Protein AF-A0A3M3EHH1-F1 (afdb_monomer_lite)

pLDDT: mean 77.91, std 14.71, range [39.91, 89.0]

Sequence (77 aa):
MTVTIDRQTCSFDTPNGPRHYCASELMIITDADKAMSAVELDGERVYITEAEADALTVAGATDERKHLKASDSGSAI

InterPro domains:
  IPR021564 Protein of unknown function DUF3203 [PF11462] (1-71)
  IPR038079 PA2021-like domain superfamily [G3DSA:3.40.1170.40] (1-72)
  IPR038079 PA2021-like domain superfamily [SSF141447] (1-72)

Radius of gyration: 12.72 Å; chains: 1; bounding box: 34×28×31 Å

Structure (mmCIF, N/CA/C/O backbone):
data_AF-A0A3M3EHH1-F1
#
_entry.id   AF-A0A3M3EHH1-F1
#
loop_
_atom_site.group_PDB
_atom_site.id
_atom_site.type_symbol
_atom_site.label_atom_id
_atom_site.label_alt_id
_atom_site.label_comp_id
_atom_site.label_asym_id
_atom_site.label_entity_id
_atom_site.label_seq_id
_atom_site.pdbx_PDB_ins_code
_atom_site.Cartn_x
_atom_site.Cartn_y
_atom_site.Cartn_z
_atom_site.occupancy
_atom_site.B_iso_or_equiv
_atom_site.auth_seq_id
_atom_site.auth_comp_id
_atom_site.auth_asym_id
_atom_site.auth_atom_id
_atom_site.pdbx_PDB_model_num
ATOM 1 N N . MET A 1 1 ? 10.693 4.099 -5.132 1.00 69.12 1 MET A N 1
ATOM 2 C CA . MET A 1 1 ? 9.233 4.262 -5.025 1.00 69.12 1 MET A CA 1
ATOM 3 C C . MET A 1 1 ? 8.986 4.968 -3.716 1.00 69.12 1 MET A C 1
ATOM 5 O O . MET A 1 1 ? 9.647 4.618 -2.745 1.00 69.12 1 MET A O 1
ATOM 9 N N . THR A 1 2 ? 8.127 5.978 -3.719 1.00 77.50 2 THR A N 1
ATOM 10 C CA . THR A 1 2 ? 7.827 6.775 -2.525 1.00 77.50 2 THR A CA 1
ATOM 11 C C . THR A 1 2 ? 6.323 6.726 -2.321 1.00 77.50 2 THR A C 1
ATOM 13 O O . THR A 1 2 ? 5.580 7.065 -3.245 1.00 77.50 2 THR A O 1
ATOM 16 N N . VAL A 1 3 ? 5.874 6.276 -1.150 1.00 80.69 3 VAL A N 1
ATOM 17 C CA . VAL A 1 3 ? 4.451 6.230 -0.802 1.00 80.69 3 VAL A CA 1
ATOM 18 C C . VAL A 1 3 ? 4.142 7.399 0.123 1.00 80.69 3 VAL A C 1
ATOM 20 O O . VAL A 1 3 ? 4.779 7.577 1.157 1.00 80.69 3 VAL A O 1
ATOM 23 N N . THR A 1 4 ? 3.170 8.223 -0.261 1.00 85.06 4 THR A N 1
ATOM 24 C CA . THR A 1 4 ? 2.643 9.302 0.584 1.00 85.06 4 THR A CA 1
ATOM 25 C C . THR A 1 4 ? 1.199 8.990 0.925 1.00 85.06 4 THR A C 1
ATOM 27 O O . THR A 1 4 ? 0.392 8.764 0.028 1.00 85.06 4 THR A O 1
ATOM 30 N N . ILE A 1 5 ? 0.860 8.982 2.2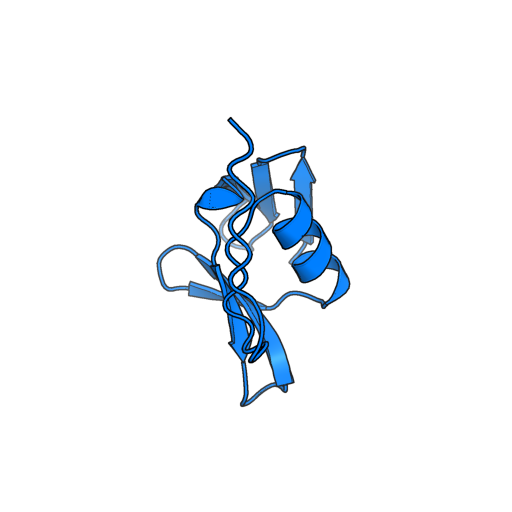09 1.00 84.81 5 ILE A N 1
ATOM 31 C CA . ILE A 1 5 ? -0.483 8.645 2.686 1.00 84.81 5 ILE A CA 1
ATOM 32 C C . ILE A 1 5 ? -1.078 9.903 3.317 1.00 84.81 5 ILE A C 1
ATOM 34 O O . ILE A 1 5 ? -0.566 10.386 4.324 1.00 84.81 5 ILE A O 1
ATOM 38 N N . ASP A 1 6 ? -2.143 10.439 2.719 1.00 85.00 6 ASP A N 1
ATOM 39 C CA . ASP A 1 6 ? -2.913 11.558 3.267 1.00 85.00 6 ASP A CA 1
ATOM 40 C C . ASP A 1 6 ? -4.305 11.078 3.672 1.00 85.00 6 ASP A C 1
ATOM 42 O O . ASP A 1 6 ? -5.188 10.891 2.833 1.00 85.00 6 ASP A O 1
ATOM 46 N N . ARG A 1 7 ? -4.493 10.862 4.978 1.00 81.75 7 ARG A N 1
ATOM 47 C CA . ARG A 1 7 ? -5.706 10.295 5.592 1.00 81.75 7 ARG A CA 1
ATOM 48 C C . ARG A 1 7 ? -6.107 8.938 5.006 1.00 81.75 7 ARG A C 1
ATOM 50 O O . ARG A 1 7 ? -5.809 7.919 5.607 1.00 81.75 7 ARG A O 1
ATOM 57 N N . GLN A 1 8 ? -6.797 8.948 3.870 1.00 84.44 8 GLN A N 1
ATOM 58 C CA . GLN A 1 8 ? -7.355 7.781 3.176 1.00 84.44 8 GLN A CA 1
ATOM 59 C C . GLN A 1 8 ? -6.867 7.687 1.725 1.00 84.44 8 GLN A C 1
ATOM 61 O O . GLN A 1 8 ? -7.210 6.741 1.024 1.00 84.44 8 GLN A O 1
ATOM 66 N N . THR A 1 9 ? -6.096 8.669 1.255 1.00 87.12 9 THR A N 1
ATOM 67 C CA . THR A 1 9 ? -5.603 8.739 -0.118 1.00 87.12 9 THR A CA 1
ATOM 68 C C . THR A 1 9 ? -4.122 8.398 -0.133 1.00 87.12 9 THR A C 1
ATOM 70 O O . THR A 1 9 ? -3.294 9.104 0.445 1.00 87.12 9 THR A O 1
ATOM 73 N N . CYS A 1 10 ? -3.777 7.321 -0.824 1.00 87.12 10 CYS A N 1
ATOM 74 C CA . CYS A 1 10 ? -2.419 6.824 -0.962 1.00 87.12 10 CYS A CA 1
ATOM 75 C C . CYS A 1 10 ? -1.876 7.225 -2.331 1.00 87.12 10 CYS A C 1
ATOM 77 O O . CYS A 1 10 ? -2.459 6.904 -3.363 1.00 87.12 10 CYS A O 1
ATOM 79 N N . SER A 1 11 ? -0.759 7.942 -2.337 1.00 87.00 11 SER A N 1
ATOM 80 C CA . SER A 1 11 ? -0.082 8.418 -3.539 1.00 87.00 11 SER A CA 1
ATOM 81 C C . SER A 1 11 ? 1.215 7.645 -3.723 1.00 87.00 11 SER A C 1
ATOM 83 O O . SER A 1 11 ? 2.120 7.737 -2.894 1.00 87.00 11 SER A O 1
ATOM 85 N N . PHE A 1 12 ? 1.296 6.891 -4.811 1.00 86.31 12 PHE A N 1
ATOM 86 C CA . PHE A 1 12 ? 2.449 6.092 -5.190 1.00 86.31 12 PHE A CA 1
ATOM 87 C C . PHE A 1 12 ? 3.198 6.809 -6.302 1.00 86.31 12 PHE A C 1
ATOM 89 O O . PHE A 1 12 ? 2.698 6.923 -7.422 1.00 86.31 12 PHE A O 1
ATOM 96 N N . ASP A 1 13 ? 4.402 7.285 -6.002 1.00 84.75 13 ASP A N 1
ATOM 97 C CA . ASP A 1 13 ? 5.281 7.846 -7.022 1.00 84.75 13 ASP A CA 1
ATOM 98 C C . ASP A 1 13 ? 6.001 6.705 -7.755 1.00 84.75 13 ASP A C 1
ATOM 100 O 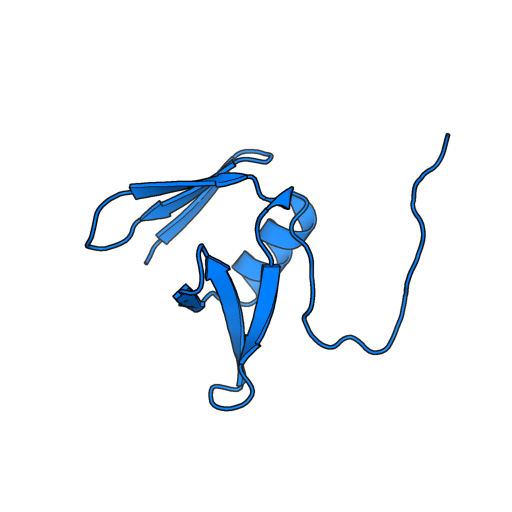O . ASP A 1 13 ? 6.964 6.100 -7.253 1.00 84.75 13 ASP A O 1
ATOM 104 N N . THR A 1 14 ? 5.452 6.349 -8.919 1.00 81.06 14 THR A N 1
ATOM 105 C CA . THR A 1 14 ? 5.983 5.313 -9.809 1.00 81.06 14 THR A CA 1
ATOM 106 C C . THR A 1 14 ? 6.714 5.968 -10.985 1.00 81.06 14 THR A C 1
ATOM 108 O O . THR A 1 14 ? 6.381 7.087 -11.369 1.00 81.06 14 THR A O 1
ATOM 111 N N . PRO A 1 15 ? 7.669 5.286 -11.643 1.00 77.69 15 PRO A N 1
ATOM 112 C CA . PRO A 1 15 ? 8.322 5.826 -12.841 1.00 77.69 15 PRO A CA 1
ATOM 113 C C . PRO A 1 15 ? 7.353 6.101 -14.007 1.00 77.69 15 PRO A C 1
ATOM 115 O O . PRO A 1 15 ? 7.697 6.844 -14.920 1.00 77.69 15 PRO A O 1
ATOM 118 N N . ASN A 1 16 ? 6.143 5.534 -13.970 1.00 80.12 16 ASN A N 1
ATOM 119 C CA . ASN A 1 16 ? 5.071 5.804 -14.930 1.00 80.12 16 ASN A CA 1
ATOM 120 C C . ASN A 1 16 ? 4.224 7.041 -14.560 1.00 80.12 16 ASN A C 1
ATOM 122 O O . ASN A 1 16 ? 3.273 7.360 -15.270 1.00 80.12 16 ASN A O 1
ATOM 126 N N . GLY A 1 17 ? 4.556 7.725 -13.461 1.00 81.62 17 GLY A N 1
ATOM 127 C CA . GLY A 1 17 ? 3.840 8.870 -12.907 1.00 81.62 17 GLY A CA 1
ATOM 128 C C . GLY A 1 17 ? 3.250 8.597 -11.515 1.00 81.62 17 GLY A C 1
ATOM 129 O O . GLY A 1 17 ? 3.166 7.439 -11.082 1.00 81.62 17 GLY A O 1
ATOM 130 N N . PRO A 1 18 ? 2.824 9.657 -10.804 1.00 83.50 18 PRO A N 1
ATOM 131 C CA . PRO A 1 18 ? 2.136 9.522 -9.530 1.00 83.50 18 PRO A CA 1
ATOM 132 C C . PRO A 1 18 ? 0.765 8.877 -9.745 1.00 83.50 18 PRO A C 1
ATOM 134 O O . PRO A 1 18 ? -0.029 9.329 -10.572 1.00 83.50 18 PRO A O 1
ATOM 137 N N . ARG A 1 19 ? 0.484 7.814 -8.996 1.00 86.44 19 ARG A N 1
ATOM 138 C CA . ARG A 1 19 ? -0.824 7.154 -8.963 1.00 86.44 19 ARG A CA 1
ATOM 139 C C . ARG A 1 19 ? -1.473 7.372 -7.609 1.00 86.44 19 ARG A C 1
ATOM 141 O O . ARG A 1 19 ? -0.801 7.261 -6.589 1.00 86.44 19 ARG A O 1
ATOM 148 N N . HIS A 1 20 ? -2.767 7.665 -7.602 1.00 87.50 20 HIS A N 1
ATOM 149 C CA . HIS A 1 20 ? -3.534 7.891 -6.382 1.00 87.50 20 HIS A CA 1
ATOM 150 C C . HIS A 1 20 ? -4.590 6.803 -6.238 1.00 87.50 20 HIS A C 1
ATOM 152 O O . HIS A 1 20 ? -5.341 6.555 -7.178 1.00 87.50 20 HIS A O 1
ATOM 158 N N . TYR A 1 21 ? -4.650 6.193 -5.061 1.00 86.62 21 TYR A N 1
ATOM 159 C CA . TYR A 1 21 ? -5.580 5.123 -4.729 1.00 86.62 21 TYR A CA 1
ATOM 160 C C . TYR A 1 21 ? -6.229 5.395 -3.374 1.00 86.62 21 TYR A C 1
ATOM 162 O O . TYR A 1 21 ? -5.608 6.005 -2.498 1.00 86.62 21 TYR A O 1
ATOM 170 N N . CYS A 1 22 ? -7.467 4.940 -3.182 1.00 87.44 22 CYS A N 1
ATOM 171 C CA . CYS A 1 22 ? -8.074 4.946 -1.857 1.00 87.44 22 CYS A CA 1
ATOM 172 C C . CYS A 1 22 ? -7.480 3.810 -1.032 1.00 87.44 22 CYS A C 1
ATOM 174 O O . CYS A 1 22 ? -7.433 2.682 -1.510 1.00 87.44 22 CYS A O 1
ATOM 176 N N . ALA A 1 23 ? -7.108 4.075 0.220 1.00 86.62 23 ALA A N 1
ATOM 177 C CA . ALA A 1 23 ? -6.591 3.065 1.134 1.00 86.62 23 ALA A CA 1
ATOM 178 C C . ALA A 1 23 ? -7.519 1.845 1.199 1.00 86.62 23 ALA A C 1
ATOM 180 O O . ALA A 1 23 ? -7.041 0.732 1.061 1.00 86.62 23 ALA A O 1
ATOM 181 N N . SER A 1 24 ? -8.839 2.042 1.268 1.00 84.75 24 SER A N 1
ATOM 182 C CA . SER A 1 24 ? -9.833 0.955 1.282 1.00 84.75 24 SER A CA 1
ATOM 183 C C . SER A 1 24 ? -9.824 0.039 0.055 1.00 84.75 24 SER A C 1
ATOM 185 O O . SER A 1 24 ? -10.286 -1.093 0.149 1.00 84.75 24 SER A O 1
ATOM 187 N N . GLU A 1 25 ? -9.318 0.510 -1.084 1.00 86.06 25 GLU A N 1
ATOM 188 C CA . GLU A 1 25 ? -9.174 -0.285 -2.310 1.00 86.06 25 GLU A CA 1
ATOM 189 C C . GLU A 1 25 ? -7.825 -1.016 -2.370 1.00 86.06 25 GLU A C 1
ATOM 191 O O . GLU A 1 25 ? -7.615 -1.859 -3.238 1.00 86.06 25 GLU A O 1
ATOM 196 N N . LEU A 1 26 ? -6.906 -0.706 -1.451 1.00 86.81 26 LEU A N 1
ATOM 197 C CA . LEU A 1 26 ? -5.592 -1.323 -1.376 1.00 86.81 26 LEU A CA 1
ATOM 198 C C . LEU A 1 26 ? -5.640 -2.626 -0.591 1.00 86.81 26 LEU A C 1
ATOM 200 O O . LEU A 1 26 ? -6.202 -2.691 0.505 1.00 86.81 26 LEU A O 1
ATOM 204 N N . MET A 1 27 ? -4.964 -3.639 -1.128 1.00 87.75 27 MET A N 1
ATOM 205 C CA . MET A 1 27 ? -4.794 -4.930 -0.476 1.00 87.75 27 MET A CA 1
ATOM 206 C C . MET A 1 27 ? -3.319 -5.177 -0.178 1.00 87.75 27 MET A C 1
ATOM 208 O O . MET A 1 27 ? -2.495 -5.255 -1.089 1.00 87.75 27 MET A O 1
ATOM 212 N N . ILE A 1 28 ? -2.983 -5.299 1.102 1.00 89.00 28 ILE A N 1
ATOM 213 C CA . ILE A 1 2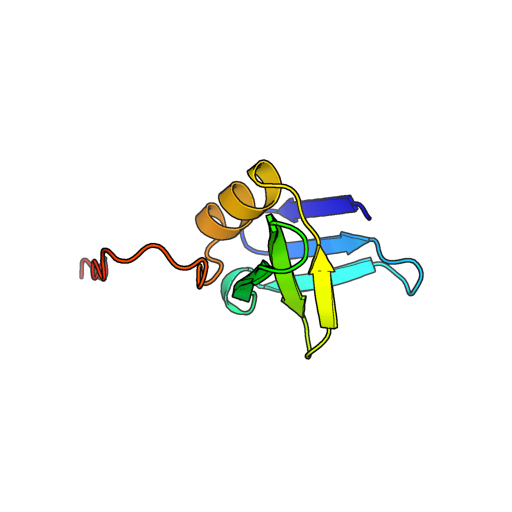8 ? -1.630 -5.591 1.568 1.00 89.00 28 ILE A CA 1
ATOM 214 C C . ILE A 1 28 ? -1.462 -7.108 1.618 1.00 89.00 28 ILE A C 1
ATOM 216 O O . ILE A 1 28 ? -2.193 -7.799 2.319 1.00 89.00 28 ILE A O 1
ATOM 220 N N . ILE A 1 29 ? -0.469 -7.624 0.909 1.00 88.12 29 ILE A N 1
ATOM 221 C CA . ILE A 1 29 ? -0.112 -9.038 0.840 1.00 88.12 29 ILE A CA 1
ATOM 222 C C . ILE A 1 29 ? 1.317 -9.256 1.344 1.00 88.12 29 ILE A C 1
ATOM 224 O O . ILE A 1 29 ? 2.168 -8.367 1.298 1.00 88.12 29 ILE A O 1
ATOM 228 N N . THR A 1 30 ? 1.609 -10.468 1.811 1.00 85.81 30 THR A N 1
ATOM 229 C CA . THR A 1 30 ? 2.983 -10.883 2.124 1.00 85.81 30 THR A CA 1
ATOM 230 C C . THR A 1 30 ? 3.543 -11.687 0.962 1.00 85.81 30 THR A C 1
ATOM 232 O O . THR A 1 30 ? 3.039 -12.765 0.645 1.00 85.81 30 THR A O 1
ATOM 235 N N . ASP A 1 31 ? 4.607 -11.185 0.345 1.00 83.38 31 ASP A N 1
ATOM 236 C CA . ASP A 1 31 ? 5.345 -11.915 -0.674 1.00 83.38 31 ASP A CA 1
ATOM 237 C C . ASP A 1 31 ? 6.300 -12.907 0.004 1.00 83.38 31 ASP A C 1
ATOM 239 O O . ASP A 1 31 ? 7.257 -12.520 0.681 1.00 83.38 31 ASP A O 1
ATOM 243 N N . ALA A 1 32 ? 6.000 -14.201 -0.129 1.00 76.69 32 ALA A N 1
ATOM 244 C CA . ALA A 1 32 ? 6.759 -15.271 0.517 1.00 76.69 32 ALA A CA 1
ATOM 245 C C . ALA A 1 32 ? 8.153 -15.466 -0.101 1.00 76.69 32 ALA A C 1
ATOM 247 O O . ALA A 1 32 ? 9.071 -15.886 0.602 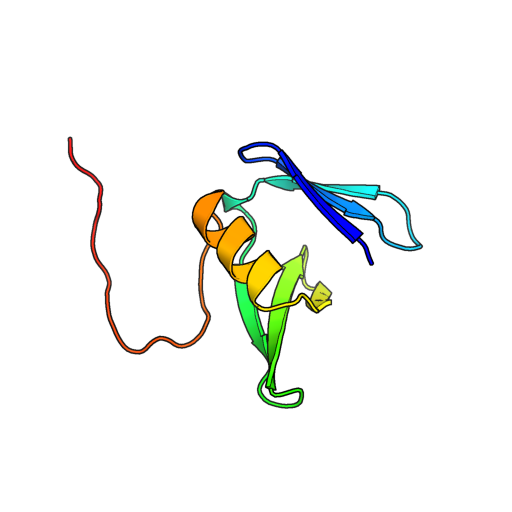1.00 76.69 32 ALA A O 1
ATOM 248 N N . ASP A 1 33 ? 8.326 -15.136 -1.382 1.00 76.31 33 ASP A N 1
ATOM 249 C CA . ASP A 1 33 ? 9.602 -15.258 -2.089 1.00 76.31 33 ASP A CA 1
ATOM 250 C C . ASP A 1 33 ? 10.611 -14.205 -1.619 1.00 76.31 33 ASP A C 1
ATOM 252 O O . ASP A 1 33 ? 11.806 -14.481 -1.501 1.00 76.31 33 ASP A O 1
ATOM 256 N N . LYS A 1 34 ? 10.135 -12.991 -1.324 1.00 74.75 34 LYS A N 1
ATOM 257 C CA . LYS A 1 34 ? 10.971 -11.889 -0.827 1.00 74.75 34 LYS A CA 1
ATOM 258 C C . LYS A 1 34 ? 10.916 -11.687 0.681 1.00 74.75 34 LYS A C 1
ATOM 260 O O . LYS A 1 34 ? 11.681 -10.869 1.188 1.00 74.75 34 LYS A O 1
ATOM 265 N N . ALA A 1 35 ? 10.038 -12.408 1.380 1.00 76.69 35 ALA A N 1
ATOM 266 C CA . ALA A 1 35 ? 9.727 -12.191 2.793 1.00 76.69 35 ALA A CA 1
ATOM 267 C C . ALA A 1 35 ? 9.429 -10.707 3.102 1.00 76.69 35 ALA A C 1
ATOM 269 O O . ALA A 1 35 ? 9.845 -10.176 4.130 1.00 76.69 35 ALA A O 1
ATOM 270 N N . MET A 1 36 ? 8.744 -10.026 2.178 1.00 83.81 36 MET A N 1
ATOM 271 C CA . MET A 1 36 ? 8.443 -8.593 2.246 1.00 83.81 36 MET A CA 1
ATOM 272 C C . MET A 1 36 ? 6.949 -8.339 2.063 1.00 83.81 36 MET A C 1
ATOM 274 O O . MET A 1 36 ? 6.240 -9.131 1.442 1.00 83.81 36 MET A O 1
ATOM 278 N N . SER A 1 37 ? 6.473 -7.216 2.599 1.00 86.25 37 SER A N 1
ATOM 279 C CA . SER A 1 37 ? 5.102 -6.762 2.365 1.00 86.25 37 SER A CA 1
ATOM 280 C C . SER A 1 37 ? 4.993 -6.103 0.989 1.00 86.25 37 SER A C 1
ATOM 282 O O . SER A 1 37 ? 5.910 -5.423 0.525 1.00 86.25 37 SER A O 1
ATOM 284 N N . ALA A 1 38 ? 3.870 -6.315 0.321 1.00 88.31 38 ALA A N 1
ATOM 285 C CA . ALA A 1 38 ? 3.549 -5.686 -0.948 1.00 88.31 38 ALA A CA 1
ATOM 286 C C . ALA A 1 38 ? 2.077 -5.281 -0.967 1.00 88.31 38 ALA A C 1
ATOM 288 O O . ALA A 1 38 ? 1.268 -5.834 -0.234 1.00 88.31 38 ALA A O 1
ATOM 289 N N . VAL A 1 39 ? 1.732 -4.317 -1.807 1.00 87.88 39 VAL A N 1
ATOM 290 C CA . VAL A 1 39 ? 0.353 -3.898 -2.053 1.00 87.88 39 VAL A CA 1
ATOM 291 C C . VAL A 1 39 ? -0.028 -4.315 -3.458 1.00 87.88 39 VAL A C 1
ATOM 293 O O . VAL A 1 39 ? 0.741 -4.089 -4.392 1.00 87.88 39 VAL A O 1
ATOM 296 N N . GLU A 1 40 ? -1.201 -4.912 -3.611 1.00 86.25 40 GLU A N 1
ATOM 297 C CA . GLU A 1 40 ? -1.780 -5.181 -4.920 1.00 86.25 40 GLU A CA 1
ATOM 298 C C . GLU A 1 40 ? -2.529 -3.937 -5.428 1.00 86.25 40 GLU A C 1
ATOM 300 O O . GLU A 1 40 ? -3.463 -3.456 -4.788 1.00 86.25 40 GLU A O 1
ATOM 305 N N . LEU A 1 41 ? -2.084 -3.403 -6.569 1.00 83.56 41 LEU A N 1
ATOM 306 C CA . LEU A 1 41 ? -2.617 -2.230 -7.266 1.00 83.56 41 LEU A CA 1
ATOM 307 C C . LEU A 1 41 ? -2.980 -2.626 -8.699 1.00 83.56 41 LEU A C 1
ATOM 309 O O . LEU A 1 41 ? -2.080 -2.837 -9.507 1.00 83.56 41 LEU A O 1
ATOM 313 N N . ASP A 1 42 ? -4.264 -2.737 -9.047 1.00 79.88 42 ASP A N 1
ATOM 314 C CA . ASP A 1 42 ? -4.701 -3.107 -10.413 1.00 79.88 42 ASP A CA 1
ATOM 315 C C . ASP A 1 42 ? -4.021 -4.391 -10.965 1.00 79.88 42 ASP A C 1
ATOM 317 O O . ASP A 1 42 ? -3.767 -4.519 -12.165 1.00 79.88 42 ASP A O 1
A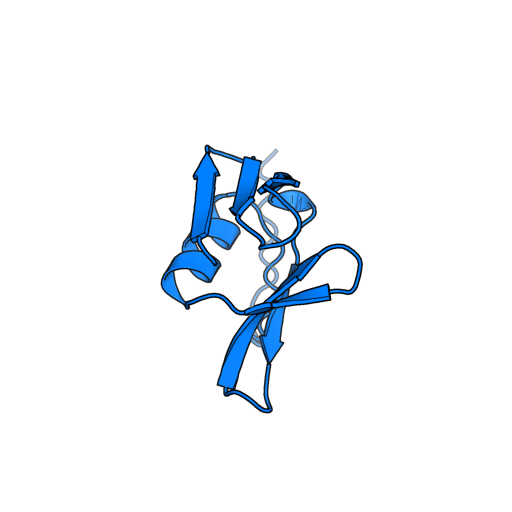TOM 321 N N . GLY A 1 43 ? -3.681 -5.350 -10.093 1.00 77.62 43 GLY A N 1
ATOM 322 C CA . GLY A 1 43 ? -2.944 -6.571 -10.455 1.00 77.62 43 GLY A CA 1
ATOM 323 C C . GLY A 1 43 ? -1.417 -6.415 -10.549 1.00 77.62 43 GLY A C 1
ATOM 324 O O . GLY A 1 43 ? -0.720 -7.372 -10.891 1.00 77.62 43 GLY A O 1
ATOM 325 N N . GLU A 1 44 ? -0.874 -5.241 -10.227 1.00 82.25 44 GLU A N 1
ATOM 326 C CA . GLU A 1 44 ? 0.554 -4.999 -10.020 1.00 82.25 44 GLU A CA 1
ATOM 327 C C . GLU A 1 44 ? 0.900 -5.092 -8.528 1.00 82.25 44 GLU A C 1
ATOM 329 O O . GLU A 1 44 ? 0.158 -4.620 -7.673 1.00 82.25 44 GLU A O 1
ATOM 334 N N . ARG A 1 45 ? 2.046 -5.693 -8.191 1.00 86.12 45 ARG A N 1
ATOM 335 C CA . ARG A 1 45 ? 2.521 -5.787 -6.804 1.00 86.12 45 ARG A CA 1
ATOM 336 C C . ARG A 1 45 ? 3.560 -4.712 -6.533 1.00 86.12 45 ARG A C 1
ATOM 338 O O . ARG A 1 45 ? 4.677 -4.785 -7.049 1.00 86.12 45 ARG A O 1
ATOM 345 N N . VAL A 1 46 ? 3.217 -3.750 -5.687 1.00 85.62 46 VAL A N 1
ATOM 346 C CA . VAL A 1 46 ? 4.140 -2.712 -5.226 1.00 85.62 46 VAL A CA 1
ATOM 347 C C . VAL A 1 46 ? 4.736 -3.123 -3.893 1.00 85.62 46 VAL A C 1
ATOM 349 O O . VAL A 1 46 ? 4.044 -3.187 -2.883 1.00 85.62 46 VAL A O 1
ATOM 352 N N . TYR A 1 47 ? 6.035 -3.401 -3.888 1.00 86.81 47 TYR A N 1
ATOM 353 C CA . TYR A 1 47 ? 6.757 -3.739 -2.667 1.00 86.81 47 TYR A CA 1
ATOM 354 C C . TYR A 1 47 ? 6.908 -2.513 -1.780 1.00 86.81 47 TYR A C 1
ATOM 356 O O . TYR A 1 47 ? 7.373 -1.464 -2.230 1.00 86.81 47 TYR A O 1
ATOM 364 N N . ILE A 1 48 ? 6.547 -2.686 -0.516 1.00 87.19 48 ILE A N 1
ATOM 365 C CA . ILE A 1 48 ? 6.586 -1.639 0.496 1.00 87.19 48 ILE A CA 1
ATOM 366 C C . ILE A 1 48 ? 7.257 -2.157 1.766 1.00 87.19 48 ILE A C 1
ATOM 368 O O . ILE A 1 48 ? 7.395 -3.360 1.999 1.00 87.19 48 ILE A O 1
ATOM 372 N N . THR A 1 49 ? 7.694 -1.231 2.603 1.00 87.00 49 THR A N 1
ATOM 373 C CA . THR A 1 49 ? 8.244 -1.548 3.918 1.00 87.00 49 THR A CA 1
ATOM 374 C C . THR A 1 49 ? 7.141 -1.889 4.919 1.00 87.00 49 THR A C 1
ATOM 376 O O . THR A 1 49 ? 5.969 -1.571 4.727 1.00 87.00 49 THR A O 1
ATOM 379 N N . GLU A 1 50 ? 7.519 -2.522 6.029 1.00 84.06 50 GLU A N 1
ATOM 380 C CA . GLU A 1 50 ? 6.582 -2.835 7.113 1.00 84.06 50 GLU A CA 1
ATOM 381 C C . GLU A 1 50 ? 5.924 -1.575 7.696 1.00 84.06 50 GLU A C 1
ATOM 383 O O . GLU A 1 50 ? 4.724 -1.573 7.951 1.00 84.06 50 GLU A O 1
ATOM 388 N N . ALA A 1 51 ? 6.683 -0.482 7.824 1.00 85.56 51 ALA A N 1
ATOM 389 C CA . ALA A 1 51 ? 6.168 0.799 8.306 1.00 85.56 51 ALA A CA 1
ATOM 390 C C . ALA A 1 51 ? 5.117 1.402 7.359 1.00 85.56 51 ALA A C 1
ATOM 392 O O . ALA A 1 51 ? 4.117 1.956 7.812 1.00 85.56 51 ALA A O 1
ATOM 393 N N . GLU A 1 52 ? 5.316 1.277 6.045 1.00 87.25 52 GLU A N 1
ATOM 394 C CA . GLU A 1 52 ? 4.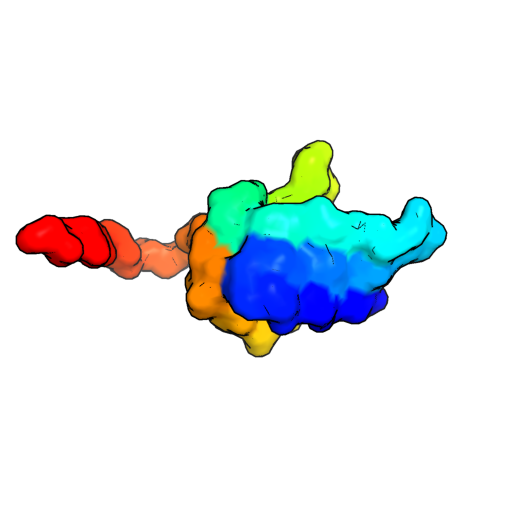322 1.701 5.054 1.00 87.25 52 GLU A CA 1
ATOM 395 C C . GLU A 1 52 ? 3.080 0.806 5.103 1.00 87.25 52 GLU A C 1
ATOM 397 O O . GLU A 1 52 ? 1.967 1.316 5.036 1.00 87.25 52 GLU A O 1
ATOM 402 N N . ALA A 1 53 ? 3.248 -0.509 5.271 1.00 85.69 53 ALA A N 1
ATOM 403 C CA . ALA A 1 53 ? 2.128 -1.444 5.367 1.00 85.69 53 ALA A CA 1
ATOM 404 C C . ALA A 1 53 ? 1.261 -1.150 6.600 1.00 85.69 53 ALA A C 1
ATOM 406 O O . ALA A 1 53 ? 0.033 -1.129 6.517 1.00 85.69 53 ALA A O 1
ATOM 407 N N . ASP A 1 54 ? 1.894 -0.860 7.735 1.00 85.44 54 ASP A N 1
ATOM 408 C CA . ASP A 1 54 ? 1.204 -0.440 8.953 1.00 85.44 54 ASP A CA 1
ATOM 409 C C . ASP A 1 54 ? 0.442 0.880 8.745 1.00 85.44 54 ASP A C 1
ATOM 411 O O . ASP A 1 54 ? -0.755 0.963 9.021 1.00 85.44 54 ASP A O 1
ATOM 415 N N . ALA A 1 55 ? 1.084 1.882 8.132 1.00 87.19 55 ALA A N 1
ATOM 416 C CA . ALA A 1 55 ? 0.444 3.159 7.823 1.00 87.19 55 ALA A CA 1
ATOM 417 C C . ALA A 1 55 ? -0.748 3.017 6.856 1.00 87.19 55 ALA A C 1
ATOM 419 O O . ALA A 1 55 ? -1.766 3.688 7.030 1.00 87.19 55 ALA A O 1
ATOM 420 N N . LEU A 1 56 ? -0.656 2.125 5.864 1.00 86.44 56 LEU A N 1
ATOM 421 C CA . LEU A 1 56 ? -1.763 1.804 4.961 1.00 86.44 56 LEU A CA 1
ATOM 422 C C . LEU A 1 56 ? -2.911 1.112 5.698 1.00 86.44 56 LEU A C 1
ATOM 424 O O . LEU A 1 56 ? -4.070 1.458 5.479 1.00 86.44 56 LEU A O 1
ATOM 428 N N . THR A 1 57 ? -2.597 0.188 6.607 1.00 86.44 57 THR A N 1
ATOM 429 C CA . THR A 1 57 ? -3.598 -0.483 7.450 1.00 86.44 57 THR A CA 1
ATOM 430 C C . THR A 1 57 ? -4.362 0.545 8.292 1.00 86.44 57 THR A C 1
ATOM 432 O O . THR A 1 57 ? -5.590 0.540 8.312 1.00 86.44 57 THR A O 1
ATOM 435 N N . VAL A 1 58 ? -3.655 1.501 8.911 1.00 87.44 58 VAL A N 1
ATOM 436 C CA . VAL A 1 58 ? -4.258 2.608 9.681 1.00 87.44 58 VAL A CA 1
ATOM 437 C C . VAL A 1 58 ? -5.110 3.530 8.803 1.00 87.44 58 VAL A C 1
ATOM 439 O O . VAL A 1 58 ? -6.153 4.012 9.246 1.00 87.44 58 VAL A O 1
ATOM 442 N N . ALA A 1 59 ? -4.700 3.761 7.554 1.00 86.38 59 ALA A N 1
ATOM 443 C CA . ALA A 1 59 ? -5.470 4.540 6.584 1.00 86.38 59 ALA A CA 1
ATOM 444 C C . ALA A 1 59 ? -6.760 3.835 6.119 1.00 86.38 59 ALA A C 1
ATOM 446 O O . ALA A 1 59 ? -7.639 4.485 5.548 1.00 86.38 59 ALA A O 1
ATOM 447 N N . GLY A 1 60 ? -6.890 2.530 6.384 1.00 85.19 60 GLY A N 1
ATOM 448 C CA . GLY A 1 60 ? -8.064 1.720 6.061 1.00 85.19 60 GLY A CA 1
ATOM 449 C C . GLY A 1 60 ? -7.847 0.692 4.953 1.00 85.19 60 GLY A C 1
ATOM 450 O O . GLY A 1 60 ? -8.834 0.239 4.378 1.00 85.19 60 GLY A O 1
ATOM 451 N N . ALA A 1 61 ? -6.597 0.351 4.625 1.00 87.69 61 ALA A N 1
ATOM 452 C CA . ALA A 1 61 ? -6.286 -0.719 3.682 1.00 87.69 61 ALA A CA 1
ATOM 453 C C . ALA A 1 61 ? -6.628 -2.106 4.216 1.00 87.69 61 ALA A C 1
ATOM 455 O O . ALA A 1 61 ? -6.584 -2.364 5.420 1.00 87.69 61 ALA A O 1
ATOM 456 N N . THR A 1 62 ? -6.955 -3.005 3.288 1.00 86.25 62 THR A N 1
ATOM 457 C CA . THR A 1 62 ? -7.254 -4.398 3.610 1.00 86.25 62 THR A CA 1
ATOM 458 C C . THR A 1 62 ? -5.949 -5.140 3.842 1.00 86.25 62 THR A C 1
ATOM 460 O O . THR A 1 62 ? -5.150 -5.318 2.923 1.00 86.25 62 THR A O 1
ATOM 463 N N . ASP A 1 63 ? -5.734 -5.578 5.077 1.00 83.25 63 ASP A N 1
ATOM 464 C CA . ASP A 1 63 ? -4.559 -6.350 5.452 1.00 83.25 63 ASP A CA 1
ATOM 465 C C . ASP A 1 63 ? -4.797 -7.853 5.244 1.00 83.25 63 ASP A C 1
ATOM 467 O O . ASP A 1 63 ? -5.382 -8.525 6.086 1.00 83.25 63 ASP A O 1
ATOM 471 N N . GLU A 1 64 ? -4.346 -8.381 4.104 1.00 77.69 64 GLU A N 1
ATOM 472 C CA . GLU A 1 64 ? -4.336 -9.818 3.776 1.00 77.69 64 GLU A CA 1
ATOM 473 C C . GLU A 1 64 ? -2.978 -10.466 4.109 1.00 77.69 64 GLU A C 1
ATOM 475 O O . GLU A 1 64 ? -2.736 -11.643 3.805 1.00 77.69 64 GLU A O 1
ATOM 480 N N . ARG A 1 65 ? -2.066 -9.729 4.769 1.00 72.19 65 ARG A N 1
ATOM 481 C CA . ARG A 1 65 ? -0.905 -10.339 5.426 1.00 72.19 65 ARG A CA 1
ATOM 482 C C . ARG A 1 65 ? -1.447 -11.460 6.297 1.00 72.19 65 ARG A C 1
ATOM 484 O O . ARG A 1 65 ? -2.410 -11.282 7.035 1.00 72.19 65 ARG A O 1
ATOM 491 N N . LYS A 1 66 ? -0.861 -12.648 6.180 1.00 54.81 66 LYS A N 1
ATOM 492 C CA . LYS A 1 66 ? -1.403 -13.877 6.770 1.00 54.81 66 LYS A CA 1
ATOM 493 C C . LYS A 1 66 ? -1.217 -13.893 8.294 1.00 54.81 66 LYS A C 1
ATOM 495 O O . LYS A 1 66 ? -0.519 -14.745 8.836 1.00 54.81 66 LYS A O 1
ATOM 500 N N . HIS A 1 67 ? -1.850 -12.969 9.005 1.00 48.78 67 HIS A N 1
ATOM 501 C CA . HIS A 1 67 ? -2.109 -13.073 10.423 1.00 48.78 67 HIS A CA 1
ATOM 502 C C . HIS A 1 67 ? -3.288 -14.023 10.576 1.00 48.78 67 HIS A C 1
ATOM 504 O O . HIS A 1 67 ? -4.453 -13.674 10.416 1.00 48.78 67 HIS A O 1
ATOM 510 N N . LEU A 1 68 ? -2.970 -15.278 10.878 1.00 44.59 68 LEU A N 1
ATOM 511 C CA . LEU A 1 68 ? -3.925 -16.259 11.368 1.00 44.59 68 LEU A CA 1
ATOM 512 C C . LEU A 1 68 ? -4.461 -15.802 12.746 1.00 44.59 68 LEU A C 1
ATOM 514 O O . LEU A 1 68 ? -4.115 -16.422 13.746 1.00 44.59 68 LEU A O 1
ATOM 518 N N . LYS A 1 69 ? -5.219 -14.695 12.827 1.00 39.91 69 LYS A N 1
ATOM 519 C CA . LYS A 1 69 ? -6.125 -14.320 13.930 1.00 39.91 69 LYS A CA 1
ATOM 520 C C . LYS A 1 69 ? -6.807 -12.959 13.701 1.00 39.91 69 LYS A C 1
ATOM 522 O O . LYS A 1 69 ? -6.122 -11.953 13.595 1.00 39.91 69 LYS A O 1
ATOM 527 N N . ALA A 1 70 ? -8.142 -12.999 13.813 1.00 41.31 70 ALA A N 1
ATOM 528 C CA . ALA A 1 70 ? -9.113 -11.904 13.954 1.00 41.31 70 ALA A CA 1
ATOM 529 C C . ALA A 1 70 ? -9.297 -11.034 12.687 1.00 41.31 70 ALA A C 1
ATOM 531 O O . ALA A 1 70 ? -8.400 -10.310 12.308 1.00 41.31 70 ALA A O 1
ATOM 532 N N . SER A 1 71 ? -10.411 -11.027 11.944 1.00 49.22 71 SER A N 1
ATOM 533 C CA . SER A 1 71 ? -11.811 -11.142 12.374 1.00 49.22 71 SER A CA 1
ATOM 534 C C . SER A 1 71 ? -12.038 -10.503 13.737 1.00 49.22 71 SER A C 1
ATOM 536 O O . SER A 1 71 ? -12.218 -11.210 14.719 1.00 49.22 71 SER A O 1
ATOM 538 N N . ASP A 1 72 ? -12.022 -9.176 13.789 1.00 41.53 72 ASP A N 1
ATOM 539 C CA . ASP A 1 72 ? -12.844 -8.465 14.763 1.00 41.53 72 ASP A CA 1
ATOM 540 C C . ASP A 1 72 ? -13.484 -7.253 14.079 1.00 41.53 72 ASP A C 1
ATOM 542 O O . ASP A 1 72 ? -12.961 -6.145 14.028 1.00 41.53 72 ASP A O 1
ATOM 546 N N . SER A 1 73 ? -14.578 -7.551 13.382 1.00 49.06 73 SER A N 1
ATOM 547 C CA . SER A 1 73 ? -15.865 -6.873 13.519 1.00 49.06 73 SER A CA 1
ATOM 548 C C . SER A 1 73 ? -15.859 -5.613 14.398 1.00 49.06 73 SER A C 1
ATOM 550 O O . SER A 1 73 ? -16.331 -5.628 15.527 1.00 49.06 73 SER A O 1
ATOM 552 N N . GLY A 1 74 ? -15.395 -4.496 13.847 1.00 43.72 74 GLY A N 1
ATOM 553 C CA . GLY A 1 74 ? -15.466 -3.179 14.477 1.00 43.72 74 GLY A CA 1
ATOM 554 C C . GLY A 1 74 ? -16.575 -2.282 13.927 1.00 43.72 74 GLY A C 1
ATOM 555 O O . GLY A 1 74 ? -16.419 -1.067 13.952 1.00 43.72 74 GLY A O 1
ATOM 556 N N . SER A 1 75 ? -17.682 -2.825 13.406 1.00 42.50 75 SER A N 1
ATOM 557 C CA . SER A 1 75 ? -18.910 -2.029 13.251 1.00 42.50 75 SER A CA 1
ATOM 558 C C . SER A 1 75 ? -19.563 -1.867 14.622 1.00 42.50 75 SER A C 1
ATOM 560 O O . SER A 1 75 ? -20.464 -2.618 14.984 1.00 42.50 75 SER A O 1
ATOM 562 N N . ALA A 1 76 ? -19.096 -0.881 15.386 1.00 43.41 76 ALA A N 1
ATOM 563 C CA . ALA A 1 76 ? -19.883 -0.308 16.468 1.00 43.41 76 ALA A CA 1
ATOM 564 C C . ALA A 1 76 ? -20.880 0.689 15.850 1.00 43.41 76 ALA A C 1
ATOM 566 O O . ALA A 1 76 ? -20.510 1.803 15.479 1.00 43.41 76 ALA A O 1
ATOM 567 N N . ILE A 1 77 ? -22.118 0.224 15.676 1.00 42.34 77 ILE A N 1
ATOM 568 C CA . ILE A 1 77 ? -23.336 1.033 15.503 1.00 42.34 77 ILE A CA 1
ATOM 569 C C . ILE A 1 77 ? -23.904 1.389 16.873 1.00 42.34 77 ILE A C 1
ATOM 571 O O . ILE A 1 77 ? -23.881 0.500 17.755 1.00 42.34 77 ILE A O 1
#

Organism: NCBI:txid47879

Foldseek 3Di:
DDWDDDLQWIWDQDPVGIDIDGLQVWEWEQDPVVRFIWIQDPNDTHTDHPVVVVVSVNSNHHYPYPPPDDDDDPPPD

Secondary structure (DSSP, 8-state):
-EEEEETTEEEEEETTEEEEEEGGG-EEEEETTTTEEEEEETTEEEEE-HHHHHHHHHHT-EE-S------------